Protein AF-A0A7P0T8D0-F1 (afdb_monomer)

pLDDT: mean 82.77, std 11.18, range [45.78, 95.5]

InterPro domains:
  IPR039766 Vacuolar protein sorting-associated protein 53 [PTHR12820] (1-106)

Structure (mmCIF, N/CA/C/O backbone):
data_AF-A0A7P0T8D0-F1
#
_entry.id   AF-A0A7P0T8D0-F1
#
loop_
_atom_site.group_PDB
_atom_site.id
_atom_site.type_symbol
_atom_site.label_atom_id
_atom_site.label_alt_id
_atom_site.label_comp_id
_atom_site.label_asym_id
_atom_site.label_entity_id
_atom_site.label_seq_id
_atom_site.pdbx_PDB_ins_code
_atom_site.Cartn_x
_atom_site.Cartn_y
_atom_site.Cartn_z
_atom_site.occupancy
_atom_site.B_iso_or_equiv
_atom_site.auth_seq_id
_atom_site.auth_comp_id
_atom_site.auth_asym_id
_atom_site.auth_atom_id
_atom_site.pdbx_PDB_model_num
ATOM 1 N N . MET A 1 1 ? 20.988 12.987 -20.576 1.00 57.00 1 MET A N 1
ATOM 2 C CA . MET A 1 1 ? 20.616 11.698 -19.943 1.00 57.00 1 MET A CA 1
ATOM 3 C C . MET A 1 1 ? 19.576 11.902 -18.836 1.00 57.00 1 MET A C 1
ATOM 5 O O . MET A 1 1 ? 18.786 11.003 -18.579 1.00 57.00 1 MET A O 1
ATOM 9 N N . ASP A 1 2 ? 19.524 13.093 -18.235 1.00 74.19 2 ASP A N 1
ATOM 10 C CA . ASP A 1 2 ? 18.686 13.425 -17.075 1.00 74.19 2 ASP A CA 1
ATOM 11 C C . ASP A 1 2 ? 17.181 13.433 -17.363 1.00 74.19 2 ASP A C 1
ATOM 13 O O . ASP A 1 2 ? 16.400 12.962 -16.544 1.00 74.19 2 ASP A O 1
ATOM 17 N N . THR A 1 3 ? 16.759 13.856 -18.559 1.00 81.19 3 THR A N 1
ATOM 18 C CA . THR A 1 3 ? 15.337 13.886 -18.944 1.00 81.19 3 THR A CA 1
ATOM 19 C C . THR A 1 3 ? 14.689 12.500 -18.888 1.00 81.19 3 THR A C 1
ATOM 21 O O . THR A 1 3 ? 13.570 12.362 -18.402 1.00 81.19 3 THR A O 1
ATOM 24 N N . PHE A 1 4 ? 15.400 11.456 -19.325 1.00 82.44 4 PHE A N 1
ATOM 25 C CA . PHE A 1 4 ? 14.884 10.084 -19.319 1.00 82.44 4 PHE A CA 1
ATOM 26 C C . PHE A 1 4 ? 14.756 9.535 -17.889 1.00 82.44 4 PHE A C 1
ATOM 28 O O . PHE A 1 4 ? 13.734 8.953 -17.531 1.00 82.44 4 PHE A O 1
ATOM 35 N N . SER A 1 5 ? 15.752 9.800 -17.038 1.00 83.75 5 SER A N 1
ATOM 36 C CA . SER A 1 5 ? 15.711 9.454 -15.610 1.00 83.75 5 SER A CA 1
ATOM 37 C C . SER A 1 5 ? 14.571 10.159 -14.867 1.00 83.75 5 SER A C 1
ATOM 39 O O . SER A 1 5 ? 13.925 9.548 -14.010 1.00 83.75 5 SER A O 1
ATOM 41 N N . THR A 1 6 ? 14.283 11.417 -15.215 1.00 88.75 6 THR A N 1
ATOM 42 C CA . THR A 1 6 ? 13.145 12.168 -14.669 1.00 88.75 6 THR A CA 1
ATOM 43 C C . THR A 1 6 ? 11.818 11.541 -15.079 1.00 88.75 6 THR A C 1
ATOM 45 O O . THR A 1 6 ? 10.993 11.270 -14.211 1.00 88.75 6 THR A O 1
ATOM 48 N N . VAL A 1 7 ? 11.627 11.225 -16.365 1.00 91.38 7 VAL A N 1
ATOM 49 C CA . VAL A 1 7 ? 10.391 10.589 -16.861 1.00 91.38 7 VAL A CA 1
ATOM 50 C C . VAL A 1 7 ? 10.137 9.245 -16.175 1.00 91.38 7 VAL A C 1
ATOM 52 O O . VAL A 1 7 ? 9.012 8.974 -15.751 1.00 91.38 7 VAL A O 1
ATOM 55 N N . ILE A 1 8 ? 11.177 8.424 -15.995 1.00 88.56 8 ILE A N 1
ATOM 56 C CA . ILE A 1 8 ? 11.060 7.156 -15.259 1.00 88.56 8 ILE A CA 1
ATOM 57 C C . ILE A 1 8 ? 10.636 7.408 -13.811 1.00 88.56 8 ILE A C 1
ATOM 59 O O . ILE A 1 8 ? 9.711 6.767 -13.316 1.00 88.56 8 ILE A O 1
ATOM 63 N N . SER A 1 9 ? 11.281 8.360 -13.136 1.00 89.12 9 SER A N 1
ATOM 64 C CA . SER A 1 9 ? 10.973 8.684 -11.739 1.00 89.12 9 SER A CA 1
ATOM 65 C C . SER A 1 9 ? 9.532 9.176 -11.570 1.00 89.12 9 SER A C 1
ATOM 67 O O . SER A 1 9 ? 8.851 8.757 -10.634 1.00 89.12 9 SER A O 1
ATOM 69 N N . SER A 1 10 ? 9.044 10.007 -12.495 1.00 93.25 10 SER A N 1
ATOM 70 C CA . SER A 1 10 ? 7.648 10.452 -12.538 1.00 93.25 10 SER A CA 1
ATOM 71 C C . SER A 1 10 ? 6.685 9.295 -12.794 1.00 93.25 10 SER A C 1
ATOM 73 O O . SER A 1 10 ? 5.663 9.196 -12.124 1.00 93.25 10 SER A O 1
ATOM 75 N N . SER A 1 11 ? 7.027 8.377 -13.699 1.00 92.56 11 SER A N 1
ATOM 76 C CA . SER A 1 11 ? 6.197 7.202 -13.998 1.00 92.56 11 SER A CA 1
ATOM 77 C C . SER A 1 11 ? 6.079 6.274 -12.786 1.00 92.56 11 SER A C 1
ATOM 79 O O . SER A 1 11 ? 4.986 5.843 -12.437 1.00 92.56 11 SER A O 1
ATOM 81 N N . ILE A 1 12 ? 7.186 6.031 -12.076 1.00 92.94 12 ILE A N 1
ATOM 82 C CA . ILE A 1 12 ? 7.180 5.272 -10.816 1.00 92.94 12 ILE A CA 1
ATOM 83 C C . ILE A 1 12 ? 6.317 5.975 -9.765 1.00 92.94 12 ILE A C 1
ATOM 85 O O . ILE A 1 12 ? 5.575 5.314 -9.044 1.00 92.94 12 ILE A O 1
ATOM 89 N N . GLN A 1 13 ? 6.389 7.305 -9.676 1.00 94.56 13 GLN A N 1
ATOM 90 C CA . GLN A 1 13 ? 5.557 8.070 -8.750 1.00 94.56 13 GLN A CA 1
ATOM 91 C C . GLN A 1 13 ? 4.060 7.929 -9.069 1.00 94.56 13 GLN A C 1
ATOM 93 O O . GLN A 1 13 ? 3.271 7.790 -8.138 1.00 94.56 13 GLN A O 1
ATOM 98 N N . LEU A 1 14 ? 3.680 7.913 -10.350 1.00 95.38 14 LEU A N 1
ATOM 99 C CA . LEU A 1 14 ? 2.296 7.678 -10.773 1.00 95.38 14 LEU A CA 1
ATOM 100 C C . LEU A 1 14 ? 1.822 6.271 -10.393 1.00 95.38 14 LEU A C 1
ATOM 102 O O . LEU A 1 14 ? 0.742 6.132 -9.833 1.00 95.38 14 LEU A O 1
ATOM 106 N N . LEU A 1 15 ? 2.652 5.243 -10.603 1.00 94.75 15 LEU A N 1
ATOM 107 C CA . LEU A 1 15 ? 2.334 3.871 -10.181 1.00 94.75 15 LEU A CA 1
ATOM 108 C C . LEU A 1 15 ? 2.131 3.765 -8.663 1.00 94.75 15 LEU A C 1
ATOM 110 O O . LEU A 1 15 ? 1.259 3.037 -8.197 1.00 94.75 15 LEU A O 1
ATOM 114 N N . VAL A 1 16 ? 2.935 4.491 -7.879 1.00 95.50 16 VAL A N 1
ATOM 115 C CA . VAL A 1 16 ? 2.773 4.559 -6.419 1.00 95.50 16 VAL A CA 1
ATOM 116 C C . VAL A 1 16 ? 1.443 5.209 -6.050 1.00 95.50 16 VAL A C 1
ATOM 118 O O . VAL A 1 16 ? 0.748 4.689 -5.184 1.00 95.50 16 VAL A O 1
ATOM 121 N N . GLN A 1 17 ? 1.089 6.324 -6.695 1.00 94.69 17 GLN A N 1
ATOM 122 C CA . GLN A 1 17 ? -0.171 7.027 -6.443 1.00 94.69 17 GLN A CA 1
ATOM 123 C C . GLN A 1 17 ? -1.386 6.176 -6.804 1.00 94.69 17 GLN A C 1
ATOM 125 O O . GLN A 1 17 ? -2.346 6.157 -6.042 1.00 94.69 17 GLN A O 1
ATOM 130 N N . ASP A 1 18 ? -1.329 5.457 -7.923 1.00 94.12 18 ASP A N 1
ATOM 131 C CA . ASP A 1 18 ? -2.411 4.586 -8.378 1.00 94.12 18 ASP A CA 1
ATOM 132 C C . ASP A 1 18 ? -2.655 3.428 -7.397 1.00 94.12 18 ASP A C 1
ATOM 134 O O . ASP A 1 18 ? -3.778 3.223 -6.934 1.00 94.12 18 ASP A O 1
ATOM 138 N N . LEU A 1 19 ? -1.587 2.741 -6.965 1.00 93.31 19 LEU A N 1
ATOM 139 C CA . LEU A 1 19 ? -1.706 1.673 -5.967 1.00 93.31 19 LEU A CA 1
ATOM 140 C C . LEU A 1 19 ? -2.180 2.196 -4.601 1.00 93.31 19 LEU A C 1
ATOM 142 O O . LEU A 1 19 ? -2.970 1.538 -3.922 1.00 93.31 19 LEU A O 1
ATOM 146 N N . ASP A 1 20 ? -1.702 3.368 -4.186 1.00 92.12 20 ASP A N 1
ATOM 147 C CA . ASP A 1 20 ? -2.115 3.997 -2.931 1.00 92.12 20 ASP A CA 1
ATOM 148 C C . ASP A 1 20 ? -3.602 4.400 -2.974 1.00 92.12 20 ASP A C 1
ATOM 150 O O . ASP A 1 20 ? -4.351 4.096 -2.047 1.00 92.12 20 ASP A O 1
ATOM 154 N N . ALA A 1 21 ? -4.064 4.985 -4.084 1.00 92.62 21 ALA A N 1
ATOM 155 C CA . ALA A 1 21 ? -5.469 5.331 -4.301 1.00 92.62 21 ALA A CA 1
ATOM 156 C C . ALA A 1 21 ? -6.377 4.093 -4.351 1.00 92.62 21 ALA A C 1
ATOM 158 O O . ALA A 1 21 ? -7.481 4.113 -3.806 1.00 92.62 21 ALA A O 1
ATOM 159 N N . ALA A 1 22 ? -5.907 2.982 -4.928 1.00 91.19 22 ALA A N 1
ATOM 160 C CA . ALA A 1 22 ? -6.639 1.717 -4.918 1.00 91.19 22 ALA A CA 1
ATOM 161 C C . ALA A 1 22 ? -6.885 1.181 -3.494 1.00 91.19 22 ALA A C 1
ATOM 163 O O . ALA A 1 22 ? -7.857 0.465 -3.265 1.00 91.19 22 ALA A O 1
ATOM 164 N N . CYS A 1 23 ? -6.045 1.544 -2.517 1.00 91.19 23 CYS A N 1
ATOM 165 C CA . CYS A 1 23 ? -6.219 1.141 -1.121 1.00 91.19 23 CYS A CA 1
ATOM 166 C C . CYS A 1 23 ? -7.167 2.064 -0.326 1.00 91.19 23 CYS A C 1
ATOM 168 O O . CYS A 1 23 ? -7.673 1.657 0.725 1.00 91.19 23 CYS A O 1
ATOM 170 N N . ASP A 1 24 ? -7.450 3.279 -0.809 1.00 89.88 24 ASP A N 1
ATOM 171 C CA . ASP A 1 24 ? -8.265 4.279 -0.099 1.00 89.88 24 ASP A CA 1
ATOM 172 C C . ASP A 1 24 ? -9.691 3.813 0.247 1.00 89.88 24 ASP A C 1
ATOM 174 O O . ASP A 1 24 ? -10.145 4.093 1.366 1.00 89.88 24 ASP A O 1
ATOM 178 N N . PRO A 1 25 ? -10.418 3.080 -0.624 1.00 88.88 25 PRO A N 1
ATOM 179 C CA . PRO A 1 25 ? -11.739 2.558 -0.282 1.00 88.88 25 PRO A CA 1
ATOM 180 C C . PRO A 1 25 ? -11.699 1.621 0.929 1.00 88.88 25 PRO A C 1
ATOM 182 O O . PRO A 1 25 ? -12.534 1.734 1.829 1.00 88.88 25 PRO A O 1
ATOM 185 N N . ALA A 1 26 ? -10.692 0.746 0.998 1.00 86.94 26 ALA A N 1
ATOM 186 C CA . ALA A 1 26 ? -10.518 -0.187 2.105 1.00 86.94 26 ALA A CA 1
ATOM 187 C C . ALA A 1 26 ? -10.151 0.544 3.410 1.00 86.94 26 ALA A C 1
ATOM 189 O O . ALA A 1 26 ? -10.739 0.273 4.458 1.00 86.94 26 ALA A O 1
ATOM 190 N N . LEU A 1 27 ? -9.250 1.531 3.351 1.00 86.69 27 L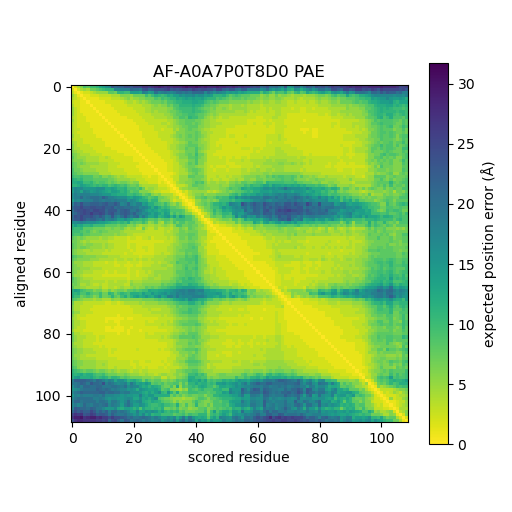EU A N 1
ATOM 191 C CA . LEU A 1 27 ? -8.894 2.361 4.511 1.00 86.69 27 LEU A CA 1
ATOM 192 C C . LEU A 1 27 ? -10.069 3.220 5.000 1.00 86.69 27 LEU A C 1
ATOM 194 O O . LEU A 1 27 ? -10.249 3.430 6.201 1.00 86.69 27 LEU A O 1
ATOM 198 N N . THR A 1 28 ? -10.904 3.694 4.079 1.00 87.00 28 THR A N 1
ATOM 199 C CA . THR A 1 28 ? -12.130 4.426 4.410 1.00 87.00 28 THR A CA 1
ATOM 200 C C . THR A 1 28 ? -13.147 3.517 5.091 1.00 87.00 28 THR A C 1
ATOM 202 O O . THR A 1 28 ? -13.752 3.927 6.082 1.00 87.00 28 THR A O 1
ATOM 205 N N . ALA A 1 29 ? -13.318 2.284 4.604 1.00 84.19 29 ALA A N 1
ATOM 206 C CA . ALA A 1 29 ? -14.175 1.290 5.243 1.00 84.19 29 ALA A CA 1
ATOM 207 C C . ALA A 1 29 ? -13.695 0.973 6.669 1.00 84.19 29 ALA A C 1
ATOM 209 O O . ALA A 1 29 ? -14.507 0.973 7.593 1.00 84.19 29 ALA A O 1
ATOM 210 N N . MET A 1 30 ? -12.379 0.817 6.864 1.00 82.75 30 MET A N 1
ATOM 211 C CA . MET A 1 30 ? -11.763 0.629 8.184 1.00 8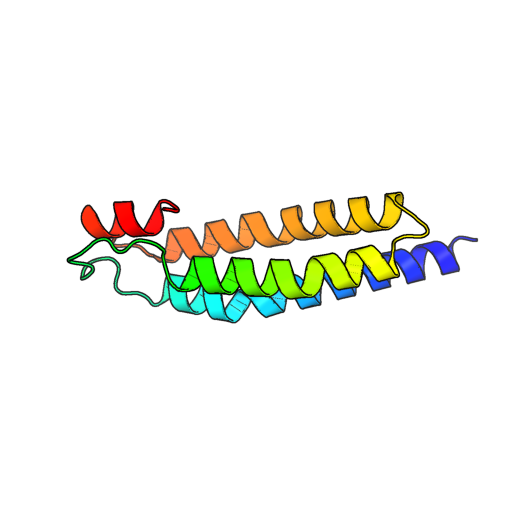2.75 30 MET A CA 1
ATOM 212 C C . MET A 1 30 ? -12.106 1.776 9.147 1.00 82.75 30 MET A C 1
ATOM 214 O O . MET A 1 30 ? -12.567 1.534 10.259 1.00 82.75 30 MET A O 1
ATOM 218 N N . SER A 1 31 ? -11.931 3.033 8.728 1.00 80.94 31 SER A N 1
ATOM 219 C CA . SER A 1 31 ? -12.203 4.190 9.595 1.00 80.94 31 SER A CA 1
ATOM 220 C C . SER A 1 31 ? -13.687 4.434 9.883 1.00 80.94 31 SER A C 1
ATOM 222 O O . SER A 1 31 ? -13.997 5.137 10.839 1.00 80.94 31 SER A O 1
ATOM 224 N N . LYS A 1 32 ? -14.602 3.907 9.061 1.00 80.56 32 LYS A N 1
ATOM 225 C CA . LYS A 1 32 ? -16.059 4.049 9.249 1.00 80.56 32 LYS A CA 1
ATOM 226 C C . LYS A 1 32 ? -16.684 2.901 10.0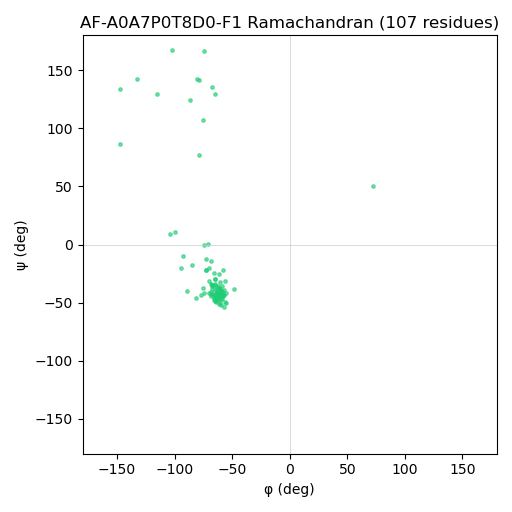43 1.00 80.56 32 LYS A C 1
ATOM 228 O O . LYS A 1 32 ? -17.860 2.981 10.391 1.00 80.56 32 LYS A O 1
ATOM 233 N N . MET A 1 33 ? -15.930 1.836 10.302 1.00 77.75 33 MET A N 1
ATOM 234 C CA . MET A 1 33 ? -16.414 0.690 11.058 1.00 77.75 33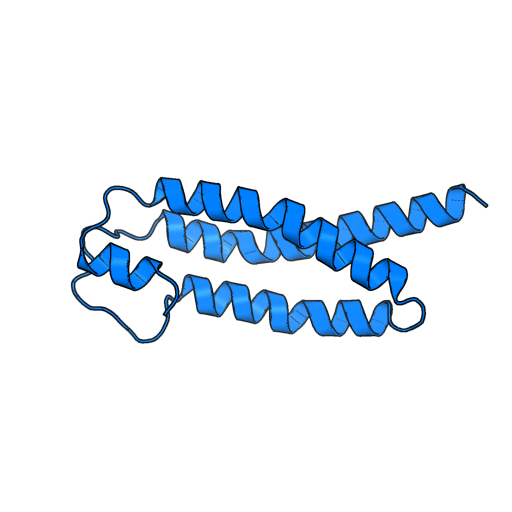 MET A CA 1
ATOM 235 C C . MET A 1 33 ? -16.672 1.092 12.516 1.00 77.75 33 MET A C 1
ATOM 237 O O . MET A 1 33 ? -15.861 1.779 13.138 1.00 77.75 33 MET A O 1
ATOM 241 N N . GLN A 1 34 ? -17.807 0.668 13.075 1.00 74.31 34 GLN A N 1
ATOM 242 C CA . GLN A 1 34 ? -18.138 0.911 14.480 1.00 74.31 34 GLN A CA 1
ATOM 243 C C . GLN A 1 34 ? -17.388 -0.082 15.372 1.00 74.31 34 GLN A C 1
ATOM 245 O O . GLN A 1 34 ? -17.965 -1.046 15.864 1.00 74.31 34 GLN A O 1
ATOM 250 N N . TRP A 1 35 ? -16.095 0.162 15.590 1.00 77.12 35 TRP A N 1
ATOM 251 C CA . TRP A 1 35 ? -15.214 -0.706 16.384 1.00 77.12 35 TRP A CA 1
ATOM 252 C C . TRP A 1 35 ? -15.679 -0.931 17.824 1.00 77.12 35 TRP A C 1
ATOM 254 O O . TRP A 1 35 ? -15.307 -1.919 18.448 1.00 77.12 35 TRP A O 1
ATOM 264 N N . GLN A 1 36 ? -16.505 -0.032 18.355 1.00 65.12 36 GLN A N 1
ATOM 265 C CA . GLN A 1 36 ? -17.133 -0.181 19.663 1.00 65.12 36 GLN A CA 1
ATOM 266 C C . GLN A 1 36 ? -18.207 -1.283 19.696 1.00 65.12 36 GLN A C 1
ATOM 268 O O . GLN A 1 36 ? -18.357 -1.935 20.724 1.00 65.12 36 GLN A O 1
ATOM 273 N N . ASN A 1 37 ? -18.903 -1.513 18.579 1.00 67.94 37 ASN A N 1
ATOM 274 C CA . ASN A 1 37 ? -20.029 -2.448 18.459 1.00 67.94 37 ASN A CA 1
ATOM 275 C C . ASN A 1 37 ? -19.613 -3.788 17.829 1.00 67.94 37 ASN A C 1
ATOM 277 O O . ASN A 1 37 ? -20.458 -4.591 17.444 1.00 67.94 37 ASN A O 1
ATOM 281 N N . VAL A 1 38 ? -18.308 -4.023 17.677 1.00 68.38 38 VAL A N 1
ATOM 282 C CA . VAL A 1 38 ? -17.781 -5.320 17.247 1.00 68.38 38 VAL A CA 1
ATOM 283 C C . VAL A 1 38 ? -17.882 -6.278 18.434 1.00 68.38 38 VAL A C 1
ATOM 285 O O . VAL A 1 38 ? -17.139 -6.137 19.404 1.00 68.38 38 VAL A O 1
ATOM 288 N N . GLU A 1 39 ? -18.827 -7.217 18.366 1.00 61.75 39 GLU A N 1
ATOM 289 C CA . GLU A 1 39 ? -19.115 -8.199 19.429 1.00 61.75 39 GLU A CA 1
ATOM 290 C C . GLU A 1 39 ? -18.384 -9.538 19.231 1.00 61.75 39 GLU A C 1
ATOM 292 O O . GLU A 1 39 ? -18.163 -10.272 20.194 1.00 61.75 39 GLU A O 1
ATOM 297 N N . HIS A 1 40 ? -17.947 -9.837 18.002 1.00 61.69 40 HIS A N 1
ATOM 298 C CA . HIS A 1 40 ? -17.245 -11.071 17.651 1.00 61.69 40 HIS A CA 1
ATOM 299 C C . HIS A 1 40 ? -15.995 -10.793 16.811 1.00 61.69 40 HIS A C 1
ATOM 301 O O . HIS A 1 40 ? -16.012 -9.925 15.937 1.00 61.69 40 HIS A O 1
ATOM 307 N N . VAL A 1 41 ? -14.933 -11.564 17.066 1.00 59.66 41 VAL A N 1
ATOM 308 C CA . VAL A 1 41 ? -13.725 -11.601 16.231 1.00 59.66 41 VAL A CA 1
ATOM 309 C C . VAL A 1 41 ? -13.946 -12.624 15.116 1.00 59.66 41 VAL A C 1
ATOM 311 O O . VAL A 1 41 ? -14.289 -13.771 15.398 1.00 59.66 41 VAL A O 1
ATOM 314 N N . GLY A 1 42 ? -13.792 -12.207 13.863 1.00 65.69 42 GLY A N 1
ATOM 315 C CA . GLY A 1 42 ? -13.757 -13.090 12.695 1.00 65.69 42 GLY A CA 1
ATOM 316 C C . GLY A 1 42 ? -12.327 -13.300 12.193 1.00 65.69 42 GLY A C 1
ATOM 317 O O . GLY A 1 42 ? -11.423 -12.559 12.572 1.00 65.69 42 GLY A O 1
ATOM 318 N N . ASP A 1 43 ? -12.132 -14.275 11.301 1.00 65.44 43 ASP A N 1
ATOM 319 C CA . ASP A 1 43 ? -10.802 -14.724 10.858 1.00 65.44 43 ASP A CA 1
ATOM 320 C C . ASP A 1 43 ? -9.928 -13.617 10.248 1.00 65.44 43 ASP A C 1
ATOM 322 O O . ASP A 1 43 ? -8.728 -13.604 10.481 1.00 65.44 43 ASP A O 1
ATOM 326 N N . GLN A 1 44 ? -10.519 -12.709 9.459 1.00 64.88 44 GLN A N 1
ATOM 327 C CA . GLN A 1 44 ? -9.823 -11.622 8.764 1.00 64.88 44 GLN A CA 1
ATOM 328 C C . GLN A 1 44 ? -10.717 -10.387 8.657 1.00 64.88 44 GLN A C 1
ATOM 330 O O . GLN A 1 44 ? -11.875 -10.459 8.239 1.00 64.88 44 GLN A O 1
ATOM 335 N N . SER A 1 45 ? -10.158 -9.217 8.962 1.00 73.25 45 SER A N 1
ATOM 336 C CA . SER A 1 45 ? -10.855 -7.946 8.759 1.00 73.25 45 SER A CA 1
ATOM 337 C C . SER A 1 45 ? -11.111 -7.672 7.260 1.00 73.25 45 SER A C 1
ATOM 339 O O . SER A 1 45 ? -10.163 -7.678 6.470 1.00 73.25 45 SER A O 1
ATOM 341 N N . PRO A 1 46 ? -12.347 -7.339 6.826 1.00 75.44 46 PRO A N 1
ATOM 342 C CA . PRO A 1 46 ? -12.667 -7.131 5.405 1.00 75.44 46 PRO A CA 1
ATOM 343 C C . PRO A 1 46 ? -11.810 -6.065 4.702 1.00 75.44 46 PRO A C 1
ATOM 345 O O . PRO A 1 46 ? -11.498 -6.183 3.512 1.00 75.44 46 PRO A O 1
ATOM 348 N N . TYR A 1 47 ? -11.378 -5.033 5.440 1.00 79.06 47 TYR A N 1
ATOM 349 C CA . TYR A 1 47 ? -10.460 -4.021 4.912 1.00 79.06 47 TYR A CA 1
ATOM 350 C C . TYR A 1 47 ? -9.068 -4.603 4.623 1.00 79.06 47 TYR A C 1
ATOM 352 O O . TYR A 1 47 ? -8.474 -4.264 3.603 1.00 79.06 47 TYR A O 1
ATOM 360 N N . VAL A 1 48 ? -8.566 -5.510 5.472 1.00 79.56 48 VAL A N 1
ATOM 361 C CA . VAL A 1 48 ? -7.264 -6.177 5.305 1.00 79.56 48 VAL A CA 1
ATOM 362 C C . VAL A 1 48 ? -7.287 -7.039 4.052 1.00 79.56 48 VAL A C 1
ATOM 364 O O . VAL A 1 48 ? -6.404 -6.914 3.205 1.00 79.56 48 VAL A O 1
ATOM 367 N N . THR A 1 49 ? -8.340 -7.841 3.884 1.00 84.31 49 THR A N 1
ATOM 368 C CA . THR A 1 49 ? -8.527 -8.668 2.685 1.00 84.31 49 THR A CA 1
ATOM 369 C C . THR A 1 49 ? -8.547 -7.813 1.415 1.00 84.31 49 THR A C 1
ATOM 371 O O . THR A 1 49 ? -7.876 -8.147 0.438 1.00 84.31 49 THR A O 1
ATOM 374 N N . SER A 1 50 ? -9.247 -6.676 1.443 1.00 85.56 50 SER A N 1
ATOM 375 C CA . SER A 1 50 ? -9.335 -5.757 0.300 1.00 85.56 50 SER A CA 1
ATOM 376 C C . SER A 1 50 ? -7.982 -5.114 -0.036 1.00 85.56 50 SER A C 1
ATOM 378 O O . SER A 1 50 ? -7.568 -5.126 -1.192 1.00 85.56 50 SER A O 1
ATOM 380 N N . VAL A 1 51 ? -7.238 -4.625 0.966 1.00 87.00 51 VAL A N 1
ATOM 381 C CA . VAL A 1 51 ? -5.879 -4.081 0.771 1.00 87.00 51 VAL A CA 1
ATOM 382 C C . VAL A 1 51 ? -4.940 -5.145 0.196 1.00 87.00 51 VAL A C 1
ATOM 384 O O . VAL A 1 51 ? -4.238 -4.891 -0.783 1.00 87.00 51 VAL A O 1
ATOM 387 N N . ILE A 1 52 ? -4.946 -6.358 0.761 1.00 88.31 52 ILE A N 1
ATOM 388 C CA . ILE A 1 52 ? -4.115 -7.469 0.280 1.00 88.31 52 ILE A CA 1
ATOM 389 C C . ILE A 1 52 ? -4.461 -7.815 -1.170 1.00 88.31 52 ILE A C 1
ATOM 391 O O . ILE A 1 52 ? -3.551 -8.049 -1.965 1.00 88.31 52 ILE A O 1
ATOM 395 N N . LEU A 1 53 ? -5.748 -7.844 -1.524 1.00 90.00 53 LEU A N 1
ATOM 396 C CA . LEU A 1 53 ? -6.200 -8.124 -2.883 1.00 90.00 53 LEU A CA 1
ATOM 397 C C . LEU A 1 53 ? -5.662 -7.083 -3.871 1.00 90.00 53 LEU A C 1
ATOM 399 O O . LEU A 1 53 ? -5.038 -7.464 -4.861 1.00 90.00 53 LEU A O 1
ATOM 403 N N . HIS A 1 54 ? -5.825 -5.790 -3.574 1.00 89.50 54 HIS A N 1
ATOM 404 C CA . HIS A 1 54 ? -5.330 -4.711 -4.433 1.00 89.50 54 HIS A CA 1
ATOM 405 C C . HIS A 1 54 ? -3.812 -4.782 -4.627 1.00 89.50 54 HIS A C 1
ATOM 407 O O . HIS A 1 54 ? -3.325 -4.670 -5.753 1.00 89.50 54 HIS A O 1
ATOM 413 N N . ILE A 1 55 ? -3.055 -5.049 -3.560 1.00 90.44 55 ILE A N 1
ATOM 414 C CA . ILE A 1 55 ? -1.599 -5.209 -3.642 1.00 90.44 55 ILE A CA 1
ATOM 415 C C . ILE A 1 55 ? -1.233 -6.447 -4.473 1.00 90.44 55 ILE A C 1
ATOM 417 O O . ILE A 1 55 ? -0.401 -6.356 -5.377 1.00 90.44 55 ILE A O 1
ATOM 421 N N . LYS A 1 56 ? -1.861 -7.602 -4.218 1.00 89.19 56 LYS A N 1
ATOM 422 C CA . LYS A 1 56 ? -1.577 -8.857 -4.936 1.00 89.19 56 LYS A CA 1
ATOM 423 C C . LYS A 1 56 ? -1.944 -8.803 -6.416 1.00 89.19 56 LYS A C 1
ATOM 425 O O . LYS A 1 56 ? -1.307 -9.496 -7.199 1.00 89.19 56 LYS A O 1
ATOM 430 N N . GLN A 1 57 ? -2.940 -8.012 -6.801 1.00 91.31 57 GLN A N 1
ATOM 431 C CA . GLN A 1 57 ? -3.319 -7.833 -8.202 1.00 91.31 57 GLN A CA 1
ATOM 432 C C . GLN A 1 57 ? -2.345 -6.907 -8.941 1.00 91.31 57 GLN A C 1
ATOM 434 O O . GLN A 1 57 ? -1.919 -7.227 -10.046 1.00 91.31 57 GLN A O 1
ATOM 439 N N . ASN A 1 58 ? -1.945 -5.792 -8.325 1.00 88.75 58 ASN A N 1
ATOM 440 C CA . ASN A 1 58 ? -1.177 -4.749 -9.011 1.00 88.75 58 ASN A CA 1
ATOM 441 C C . ASN A 1 58 ? 0.343 -4.958 -8.952 1.00 88.75 58 ASN A C 1
ATOM 443 O O . ASN A 1 58 ? 1.039 -4.744 -9.944 1.00 88.75 58 ASN A O 1
ATOM 447 N N . VAL A 1 59 ? 0.889 -5.400 -7.812 1.00 90.56 59 VAL A N 1
ATOM 448 C CA . VAL A 1 59 ? 2.348 -5.508 -7.628 1.00 90.56 59 VAL A CA 1
ATOM 449 C C . VAL A 1 59 ? 3.010 -6.489 -8.606 1.00 90.56 59 VAL A C 1
ATOM 451 O O . VAL A 1 59 ? 4.064 -6.133 -9.136 1.00 90.56 59 VAL A O 1
ATOM 454 N N . PRO A 1 60 ? 2.451 -7.681 -8.906 1.00 91.50 60 PRO A N 1
ATOM 455 C CA . PRO A 1 60 ? 3.037 -8.577 -9.902 1.00 91.50 60 PRO A CA 1
ATOM 456 C C . PRO A 1 60 ? 3.062 -7.963 -11.303 1.00 91.50 60 PRO A C 1
ATOM 458 O O . PRO A 1 60 ? 4.085 -8.044 -11.971 1.00 91.50 60 PRO A O 1
ATOM 461 N N . ILE A 1 61 ? 1.993 -7.271 -11.709 1.00 91.50 61 ILE A N 1
ATOM 462 C CA . ILE A 1 61 ? 1.919 -6.597 -13.013 1.00 91.50 61 ILE A CA 1
ATOM 463 C C . ILE A 1 61 ? 3.001 -5.514 -13.102 1.00 91.50 61 ILE A C 1
ATOM 465 O O . ILE A 1 61 ? 3.745 -5.451 -14.081 1.00 91.50 61 ILE A O 1
ATOM 469 N N . ILE A 1 62 ? 3.145 -4.690 -12.061 1.00 89.62 62 ILE A N 1
ATOM 470 C CA . ILE A 1 62 ? 4.177 -3.644 -11.997 1.00 89.62 62 ILE A CA 1
ATOM 471 C C . ILE A 1 62 ? 5.581 -4.260 -12.022 1.00 89.62 62 ILE A C 1
ATOM 473 O O . ILE A 1 62 ? 6.457 -3.779 -12.739 1.00 89.62 62 ILE A O 1
ATOM 477 N N . ARG A 1 63 ? 5.800 -5.345 -11.271 1.00 90.06 63 ARG A N 1
ATOM 478 C CA . ARG A 1 63 ? 7.067 -6.086 -11.264 1.00 90.06 63 ARG A CA 1
ATOM 479 C C . ARG A 1 63 ? 7.416 -6.596 -12.656 1.00 90.06 63 ARG A C 1
ATOM 481 O O . ARG A 1 63 ? 8.557 -6.432 -13.072 1.00 90.06 63 ARG A O 1
ATOM 488 N N . ASP A 1 64 ? 6.461 -7.195 -13.357 1.00 89.75 64 ASP A N 1
ATOM 489 C CA . ASP A 1 64 ? 6.693 -7.801 -14.665 1.00 89.75 64 ASP A CA 1
ATOM 490 C C . ASP A 1 64 ? 7.010 -6.719 -15.720 1.00 89.75 64 ASP A C 1
ATOM 492 O O . ASP A 1 64 ? 7.916 -6.895 -16.533 1.00 89.75 64 ASP A O 1
ATOM 496 N N . ASN A 1 65 ? 6.385 -5.539 -15.622 1.00 86.19 65 ASN A N 1
ATOM 497 C CA . ASN A 1 65 ? 6.700 -4.374 -16.464 1.00 86.19 65 ASN A CA 1
ATOM 498 C C . ASN A 1 65 ? 8.041 -3.693 -16.118 1.00 86.19 65 ASN A C 1
ATOM 500 O O . ASN A 1 65 ? 8.626 -3.009 -16.956 1.00 86.19 65 ASN A O 1
ATOM 504 N N . LEU A 1 66 ? 8.555 -3.883 -14.899 1.00 85.75 66 LEU A N 1
ATOM 505 C CA . LEU A 1 66 ? 9.855 -3.370 -14.446 1.00 85.75 66 LEU A CA 1
ATOM 506 C C . LEU A 1 66 ? 10.941 -4.461 -14.390 1.00 85.75 66 LEU A C 1
ATOM 508 O O . LEU A 1 66 ? 12.039 -4.214 -13.881 1.00 85.75 66 LEU A O 1
ATOM 512 N N . ALA A 1 67 ? 10.662 -5.661 -14.914 1.00 76.81 67 ALA A N 1
ATOM 513 C CA . ALA A 1 67 ? 11.496 -6.853 -14.738 1.00 76.81 67 ALA A CA 1
ATOM 514 C C . ALA A 1 67 ? 12.918 -6.685 -15.290 1.00 76.81 67 ALA A C 1
ATOM 516 O O . ALA A 1 67 ? 13.879 -7.207 -14.723 1.00 76.81 67 ALA A O 1
ATOM 517 N N . SER A 1 68 ? 13.069 -5.896 -16.354 1.00 78.50 68 SER A N 1
ATOM 518 C CA . SER A 1 68 ? 14.359 -5.586 -16.973 1.00 78.50 68 SER A CA 1
ATOM 519 C C . SER A 1 68 ? 15.256 -4.709 -16.096 1.00 78.50 68 SER A C 1
ATOM 521 O O . SER A 1 68 ? 16.444 -4.571 -16.381 1.00 78.50 68 SER A O 1
ATOM 523 N N . THR A 1 69 ? 14.732 -4.077 -15.038 1.00 82.25 69 THR A N 1
ATOM 524 C CA . THR A 1 69 ? 15.501 -3.151 -14.199 1.00 82.25 69 THR A CA 1
ATOM 525 C C . THR A 1 69 ? 15.057 -3.182 -12.733 1.00 82.25 69 THR A C 1
ATOM 527 O O . THR A 1 69 ? 14.297 -2.339 -12.251 1.00 82.25 69 THR A O 1
ATOM 530 N N . ARG A 1 70 ? 15.646 -4.115 -11.972 1.00 86.38 70 ARG A N 1
ATOM 531 C CA . ARG A 1 70 ? 15.374 -4.350 -10.539 1.00 86.38 70 ARG A CA 1
ATOM 532 C C . ARG A 1 70 ? 15.378 -3.084 -9.673 1.00 86.38 70 ARG A C 1
ATOM 534 O O . ARG A 1 70 ? 14.545 -2.961 -8.782 1.00 86.38 70 ARG A O 1
ATOM 541 N N . LYS A 1 71 ? 16.281 -2.129 -9.944 1.00 90.31 71 LYS A N 1
ATOM 542 C CA . LYS A 1 71 ? 16.383 -0.873 -9.174 1.00 90.31 71 LYS A CA 1
ATOM 543 C C . LYS A 1 71 ? 15.084 -0.054 -9.185 1.00 90.31 71 LYS A C 1
ATOM 545 O O . LYS A 1 71 ? 14.757 0.550 -8.169 1.00 90.31 71 LYS A O 1
ATOM 550 N N . TYR A 1 72 ? 14.336 -0.056 -10.291 1.00 90.38 72 TYR A N 1
ATOM 551 C CA . TYR A 1 72 ? 13.093 0.711 -10.411 1.00 90.38 72 TYR A CA 1
ATOM 552 C C . TYR A 1 72 ? 11.951 0.048 -9.650 1.00 90.38 72 TYR A C 1
ATOM 554 O O . TYR A 1 72 ? 11.191 0.737 -8.975 1.00 90.38 72 TYR A O 1
ATOM 562 N N . PHE A 1 73 ? 11.891 -1.285 -9.663 1.00 91.00 73 PHE A N 1
ATOM 563 C CA . PHE A 1 73 ? 10.943 -2.021 -8.833 1.00 91.00 73 PHE A CA 1
ATOM 564 C C . PHE A 1 73 ? 11.210 -1.805 -7.335 1.00 91.00 73 PHE A C 1
ATOM 566 O O . PHE A 1 73 ? 10.289 -1.508 -6.580 1.00 91.00 73 PHE A O 1
ATOM 573 N N . THR A 1 74 ? 12.474 -1.854 -6.900 1.00 92.19 74 THR A N 1
ATOM 574 C CA . THR A 1 74 ? 12.830 -1.528 -5.510 1.00 92.19 74 THR A CA 1
ATOM 575 C C . THR A 1 74 ? 12.436 -0.093 -5.151 1.00 92.19 74 THR A C 1
ATOM 577 O O . THR A 1 74 ? 11.858 0.135 -4.090 1.00 92.19 74 THR A O 1
ATOM 580 N N . GLN A 1 75 ? 12.706 0.874 -6.035 1.00 93.12 75 GLN A N 1
ATOM 581 C CA . GLN A 1 75 ? 12.336 2.274 -5.822 1.00 93.12 75 GLN A CA 1
ATOM 582 C C . GLN A 1 75 ? 10.816 2.454 -5.690 1.00 93.12 75 GLN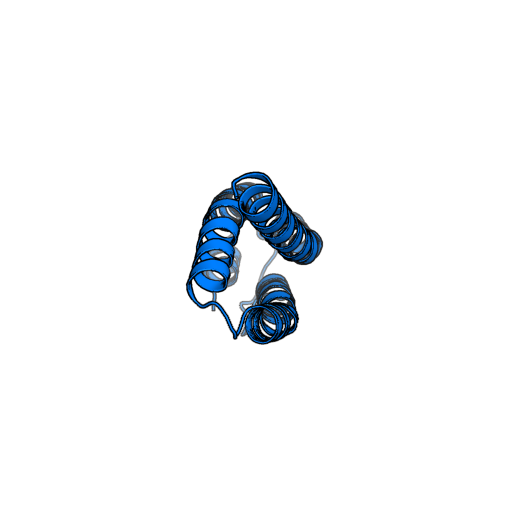 A C 1
ATOM 584 O O . GLN A 1 75 ? 10.371 3.187 -4.808 1.00 93.12 75 GLN A O 1
ATOM 589 N N . PHE A 1 76 ? 10.035 1.769 -6.528 1.00 94.44 76 PHE A N 1
ATOM 590 C CA . PHE A 1 76 ? 8.579 1.712 -6.433 1.00 94.44 76 PHE A CA 1
ATOM 591 C C . PHE A 1 76 ? 8.130 1.185 -5.062 1.00 94.44 76 PHE A C 1
ATOM 593 O O . PHE A 1 76 ? 7.401 1.882 -4.360 1.00 94.44 76 PHE A O 1
ATOM 600 N N . CYS A 1 77 ? 8.623 0.015 -4.636 1.00 93.81 77 CYS A N 1
ATOM 601 C CA . CYS A 1 77 ? 8.246 -0.594 -3.356 1.00 93.81 77 CYS A CA 1
ATOM 602 C C . CYS A 1 77 ? 8.553 0.319 -2.161 1.00 93.81 77 CYS A C 1
ATOM 604 O O . CYS A 1 77 ? 7.714 0.485 -1.278 1.00 93.81 77 CYS A O 1
ATOM 606 N N . VAL A 1 78 ? 9.739 0.941 -2.144 1.00 94.88 78 VAL A N 1
ATOM 607 C CA . VAL A 1 78 ? 10.143 1.866 -1.074 1.00 94.88 78 VAL A CA 1
ATOM 608 C C . VAL A 1 78 ? 9.248 3.105 -1.054 1.00 94.88 78 VAL A C 1
ATOM 610 O O . VAL A 1 78 ? 8.771 3.503 0.006 1.00 94.88 78 VAL A O 1
ATOM 613 N N . LYS A 1 79 ? 8.983 3.713 -2.218 1.00 95.12 79 LYS A N 1
ATOM 614 C CA . LYS A 1 79 ? 8.098 4.884 -2.313 1.00 95.12 79 LYS A CA 1
ATOM 615 C C . LYS A 1 79 ? 6.668 4.557 -1.892 1.00 95.12 79 LYS A C 1
ATOM 617 O O . LYS A 1 79 ? 6.069 5.347 -1.168 1.00 95.12 79 LYS A O 1
ATOM 622 N N . PHE A 1 80 ? 6.149 3.403 -2.305 1.00 95.38 80 PHE A N 1
ATOM 623 C CA . PHE A 1 80 ? 4.827 2.942 -1.901 1.00 95.38 80 PHE A CA 1
ATOM 624 C C . PHE A 1 80 ? 4.744 2.750 -0.387 1.00 95.38 80 PHE A C 1
ATOM 626 O O . PHE A 1 80 ? 3.878 3.351 0.239 1.00 95.38 80 PHE A O 1
ATOM 633 N N . ALA A 1 81 ? 5.680 2.017 0.223 1.00 94.25 81 ALA A N 1
ATOM 634 C CA . ALA A 1 81 ? 5.702 1.817 1.673 1.00 9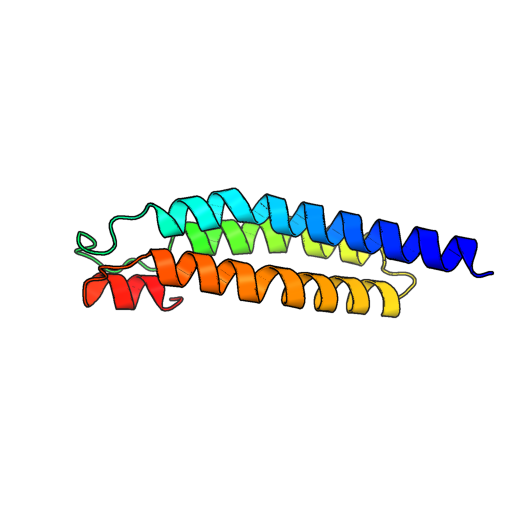4.25 81 ALA A CA 1
ATOM 635 C C . ALA A 1 81 ? 5.763 3.150 2.442 1.00 94.25 81 ALA A C 1
ATOM 637 O O . ALA A 1 81 ? 5.009 3.350 3.394 1.00 94.25 81 ALA A O 1
ATOM 638 N N . ASN A 1 82 ? 6.599 4.087 1.985 1.00 94.81 82 ASN A N 1
ATOM 639 C CA . ASN A 1 82 ? 6.734 5.409 2.599 1.00 94.81 82 ASN A CA 1
ATOM 640 C C . ASN A 1 82 ? 5.462 6.270 2.492 1.00 94.81 82 ASN A C 1
ATOM 642 O O . ASN A 1 82 ? 5.233 7.095 3.371 1.00 94.81 82 ASN A O 1
ATOM 646 N N . SER A 1 83 ? 4.644 6.093 1.447 1.00 94.19 83 SER A N 1
ATOM 647 C CA . SER A 1 83 ? 3.344 6.777 1.305 1.00 94.19 83 SER A CA 1
ATOM 648 C C . SER A 1 83 ? 2.246 6.083 2.114 1.00 94.19 83 SER A C 1
ATOM 650 O O . SER A 1 83 ? 1.483 6.713 2.848 1.00 94.19 83 SER A O 1
ATOM 652 N N . PHE A 1 84 ? 2.196 4.757 2.012 1.00 93.12 84 PHE A N 1
ATOM 653 C CA . PHE A 1 84 ? 1.101 3.947 2.519 1.00 93.12 84 PHE A CA 1
ATOM 654 C C . PHE A 1 84 ? 1.123 3.804 4.046 1.00 93.12 84 PHE A C 1
ATOM 656 O O . PHE A 1 84 ? 0.076 3.918 4.681 1.00 93.12 84 PHE A O 1
ATOM 663 N N . ILE A 1 85 ? 2.296 3.604 4.665 1.00 91.81 85 ILE A N 1
ATOM 664 C CA . ILE A 1 85 ? 2.407 3.389 6.121 1.00 91.81 85 ILE A CA 1
ATOM 665 C C . ILE A 1 85 ? 1.842 4.582 6.923 1.00 91.81 85 ILE A C 1
ATOM 667 O O . ILE A 1 85 ? 0.974 4.357 7.771 1.00 91.81 85 ILE A O 1
ATOM 671 N N . PRO A 1 86 ? 2.240 5.848 6.671 1.00 92.31 86 PRO A N 1
ATOM 672 C CA . PRO A 1 86 ? 1.674 6.996 7.385 1.00 92.31 86 PRO A CA 1
ATOM 673 C C . PRO A 1 86 ? 0.165 7.161 7.169 1.00 92.31 86 PRO A C 1
ATOM 675 O O . PRO A 1 86 ? -0.563 7.513 8.105 1.00 92.31 86 PRO A O 1
ATOM 678 N N . LYS A 1 87 ? -0.323 6.885 5.952 1.00 90.56 87 LYS A N 1
ATOM 679 C CA . LYS A 1 87 ? -1.753 6.936 5.627 1.00 90.56 87 LYS A CA 1
ATOM 680 C C . LYS A 1 87 ? -2.524 5.879 6.417 1.00 90.56 87 LYS A C 1
ATOM 682 O O . LYS A 1 87 ? -3.503 6.211 7.086 1.00 90.56 87 LYS A O 1
ATOM 687 N N . PHE A 1 88 ? -2.050 4.635 6.410 1.00 88.06 88 PHE A N 1
ATOM 688 C CA . PHE A 1 88 ? -2.634 3.545 7.183 1.00 88.06 88 PHE A CA 1
ATOM 689 C C . PHE A 1 88 ? -2.712 3.894 8.675 1.00 88.06 88 PHE A C 1
ATOM 691 O O . PHE A 1 88 ? -3.787 3.820 9.269 1.00 88.06 88 PHE A O 1
ATOM 698 N N . ILE A 1 89 ? -1.605 4.363 9.261 1.00 87.31 89 ILE A N 1
ATOM 699 C CA . ILE A 1 89 ? -1.541 4.776 10.671 1.00 87.31 89 ILE A CA 1
ATOM 700 C C . ILE A 1 89 ? -2.562 5.886 10.964 1.00 87.31 89 ILE A C 1
ATOM 702 O O . ILE A 1 89 ? -3.276 5.835 11.965 1.00 87.31 89 ILE A O 1
ATOM 706 N N . THR A 1 90 ? -2.687 6.871 10.074 1.00 88.31 90 THR A N 1
ATOM 707 C CA . THR A 1 90 ? -3.662 7.963 10.221 1.00 8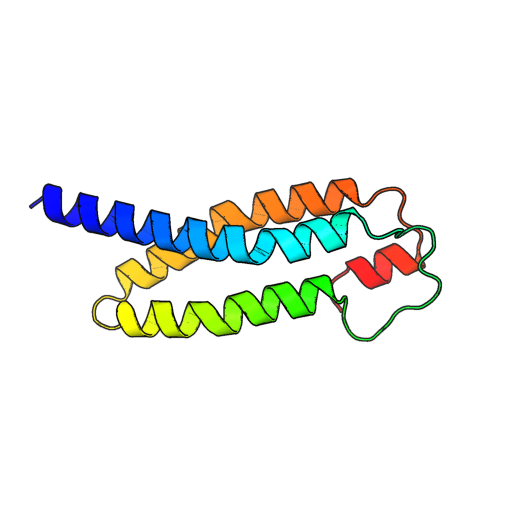8.31 90 THR A CA 1
ATOM 708 C C . THR A 1 90 ? -5.101 7.444 10.249 1.00 88.31 90 THR A C 1
ATOM 710 O O . THR A 1 90 ? -5.902 7.872 11.080 1.00 88.31 90 THR A O 1
ATOM 713 N N . HIS A 1 91 ? -5.444 6.508 9.363 1.00 85.12 91 HIS A N 1
ATOM 714 C CA . HIS A 1 91 ? -6.767 5.883 9.340 1.00 85.12 91 HIS A CA 1
ATOM 715 C C . HIS A 1 91 ? -7.018 4.983 10.556 1.00 85.12 91 HIS A C 1
ATOM 717 O O . HIS A 1 91 ? -8.139 4.949 11.068 1.00 85.12 91 HIS A O 1
ATOM 723 N N . LEU A 1 92 ? -5.979 4.312 11.057 1.00 83.06 92 LEU A N 1
ATOM 724 C CA . LEU A 1 92 ? -6.027 3.499 12.269 1.00 83.06 92 LEU A CA 1
ATOM 725 C C . LEU A 1 92 ? -6.366 4.354 13.497 1.00 83.06 92 LEU A C 1
ATOM 727 O O . LEU A 1 92 ? -7.238 4.000 14.285 1.00 83.06 92 LEU A O 1
ATOM 731 N N . PHE A 1 93 ? -5.747 5.529 13.639 1.00 80.12 93 PHE A N 1
ATOM 732 C CA . PHE A 1 93 ? -6.034 6.426 14.763 1.00 80.12 93 PHE A CA 1
ATOM 733 C C . PHE A 1 93 ? -7.461 6.996 14.755 1.00 80.12 93 PHE A C 1
ATOM 735 O O . PHE A 1 93 ? -7.983 7.313 15.824 1.00 80.12 93 PHE A O 1
ATOM 742 N N . LYS A 1 94 ? -8.114 7.075 13.587 1.00 81.06 94 LYS A N 1
ATOM 743 C CA . LYS A 1 94 ? -9.522 7.499 13.457 1.00 81.06 94 LYS A CA 1
ATOM 744 C C . LYS A 1 94 ? -10.531 6.456 13.944 1.00 81.06 94 LYS A C 1
ATOM 746 O O . LYS A 1 94 ? -11.692 6.791 14.117 1.00 81.06 94 LYS A O 1
ATOM 751 N N . CYS A 1 95 ? -10.108 5.218 14.186 1.00 75.44 95 CYS A N 1
ATOM 752 C CA . CYS A 1 95 ? -10.995 4.113 14.556 1.00 75.44 95 CYS A CA 1
ATOM 753 C C . CYS A 1 95 ? -11.512 4.178 16.011 1.00 75.44 95 CYS A C 1
ATOM 755 O O . CYS A 1 95 ? -12.253 3.298 16.433 1.00 75.44 95 CYS A O 1
ATOM 757 N N . LYS A 1 96 ? -11.124 5.192 16.798 1.00 71.00 96 LYS A N 1
ATOM 758 C CA . LYS A 1 96 ? -11.509 5.348 18.212 1.00 71.00 96 LYS A CA 1
ATOM 759 C C . LYS A 1 96 ? -12.917 5.952 18.363 1.00 71.00 96 LYS A C 1
ATOM 761 O O . LYS A 1 96 ? -13.223 6.896 17.638 1.00 71.00 96 LYS A O 1
ATOM 766 N N . PRO A 1 97 ? -13.728 5.513 19.346 1.00 67.31 97 PRO A N 1
ATOM 767 C CA . PRO A 1 97 ? -13.430 4.537 20.404 1.00 67.31 97 PRO A CA 1
ATOM 768 C C . PRO A 1 97 ? -13.485 3.072 19.927 1.00 67.31 97 PRO A C 1
ATOM 770 O O . PRO A 1 97 ? -14.345 2.691 19.141 1.00 67.31 97 PRO A O 1
ATOM 773 N N . ILE A 1 98 ? -12.559 2.248 20.430 1.00 71.12 98 ILE A N 1
ATOM 774 C CA . ILE A 1 98 ? -12.412 0.822 20.089 1.00 71.12 98 ILE A CA 1
ATOM 775 C C . ILE A 1 98 ? -12.707 -0.002 21.354 1.00 71.12 98 ILE A C 1
ATOM 777 O O . ILE A 1 98 ? -12.142 0.298 22.408 1.00 71.12 98 ILE A O 1
ATOM 781 N N . SER A 1 99 ? -13.584 -1.010 21.274 1.00 72.56 99 SER A N 1
ATOM 782 C CA . SER A 1 99 ? -13.814 -1.966 22.374 1.00 72.56 99 SER A CA 1
ATOM 783 C C . SER A 1 99 ? -12.648 -2.963 22.485 1.00 72.56 99 SER A C 1
ATOM 785 O O . SER A 1 99 ? -11.843 -3.065 21.564 1.00 72.56 99 SER A O 1
ATOM 787 N N . MET A 1 100 ? -12.530 -3.736 23.576 1.00 70.06 100 MET A N 1
ATOM 788 C CA . MET A 1 100 ? -11.487 -4.784 23.651 1.00 70.06 100 MET A CA 1
ATOM 789 C C . MET A 1 100 ? -11.570 -5.769 22.474 1.00 70.06 100 MET A C 1
ATOM 791 O O . MET A 1 100 ? -10.548 -6.081 21.871 1.00 70.06 100 MET A O 1
ATOM 795 N N . VAL A 1 101 ? -12.784 -6.182 22.100 1.00 68.50 101 VAL A N 1
ATOM 796 C CA . VAL A 1 101 ? -13.030 -7.093 20.971 1.00 68.50 101 VAL A CA 1
ATOM 797 C C . VAL A 1 101 ? -12.708 -6.416 19.631 1.00 68.50 101 VAL A C 1
ATOM 799 O O . VAL A 1 101 ? -12.051 -7.004 18.775 1.00 68.50 101 VAL A O 1
ATOM 802 N N . GLY A 1 102 ? -13.073 -5.141 19.465 1.00 63.69 102 GLY A N 1
ATOM 803 C CA . GLY A 1 102 ? -12.685 -4.352 18.296 1.00 63.69 102 GLY A CA 1
ATOM 804 C C . GLY A 1 102 ? -11.168 -4.180 18.172 1.00 63.69 102 GLY A C 1
ATOM 805 O O . GLY A 1 102 ? -10.642 -4.203 17.065 1.00 63.69 102 GLY A O 1
ATOM 806 N N . ALA A 1 103 ? -10.441 -4.057 19.287 1.00 69.19 103 ALA A N 1
ATOM 807 C CA . ALA A 1 103 ? -8.984 -3.936 19.278 1.00 69.19 103 ALA A CA 1
ATOM 808 C C . ALA A 1 103 ? -8.308 -5.225 18.796 1.00 69.19 103 ALA A C 1
ATOM 810 O O . ALA A 1 103 ? -7.283 -5.152 18.119 1.00 69.19 103 ALA A O 1
ATOM 811 N N . GLU A 1 104 ? -8.889 -6.381 19.118 1.00 69.25 104 GLU A N 1
ATOM 812 C CA . GLU A 1 104 ? -8.433 -7.686 18.641 1.00 69.25 104 GLU A CA 1
ATOM 813 C C . GLU A 1 104 ? -8.671 -7.834 17.130 1.00 69.25 104 GLU A C 1
ATOM 815 O O . GLU A 1 104 ? -7.744 -8.163 16.396 1.00 69.25 104 GLU A O 1
ATOM 820 N N . GLN A 1 105 ? -9.845 -7.432 16.631 1.00 64.25 105 GLN A N 1
ATOM 821 C CA . 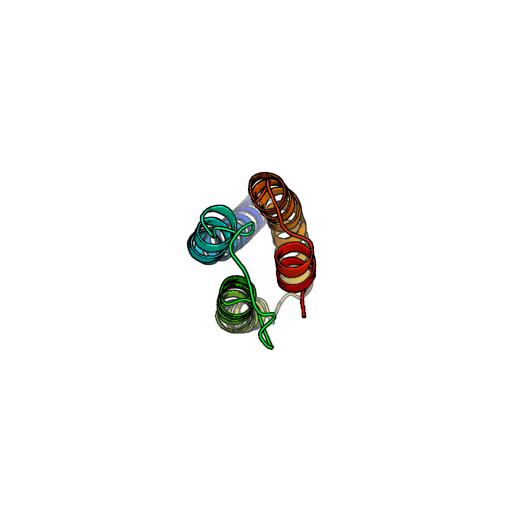GLN A 1 105 ? -10.170 -7.449 15.197 1.00 64.25 105 GLN A CA 1
ATOM 822 C C . GLN A 1 105 ? -9.300 -6.487 14.353 1.00 64.25 105 GLN A C 1
ATOM 82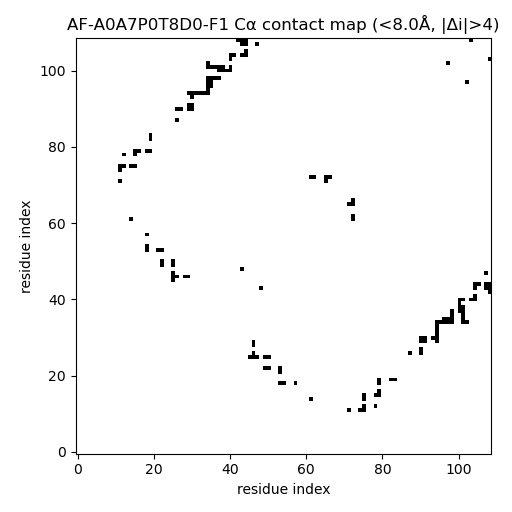4 O O . GLN A 1 105 ? -8.964 -6.774 13.202 1.00 64.25 105 GLN A O 1
ATOM 829 N N . VAL A 1 106 ? -8.912 -5.337 14.912 1.00 64.44 106 VAL A N 1
ATOM 830 C CA . VAL A 1 106 ? -8.020 -4.353 14.261 1.00 64.44 106 VAL A CA 1
ATOM 831 C C . VAL A 1 106 ? -6.565 -4.842 14.195 1.00 64.44 106 VAL A C 1
ATOM 833 O O . VAL A 1 106 ? -5.786 -4.359 13.372 1.00 64.44 106 VAL A O 1
ATOM 836 N N . ARG A 1 107 ? -6.166 -5.788 15.058 1.00 65.81 107 ARG A N 1
ATOM 837 C CA . ARG A 1 107 ? -4.759 -6.149 15.303 1.00 65.81 107 ARG A CA 1
ATOM 838 C C . ARG A 1 107 ? -4.066 -6.899 14.152 1.00 65.81 107 ARG A C 1
ATOM 840 O O . ARG A 1 107 ? -2.866 -7.115 14.259 1.00 65.81 107 ARG A O 1
ATOM 847 N N . TRP A 1 108 ? -4.725 -7.172 13.026 1.00 56.28 108 TRP A N 1
ATOM 848 C CA . TRP A 1 108 ? -4.178 -7.952 11.899 1.00 56.28 108 TRP A CA 1
ATOM 849 C C . TRP A 1 108 ? -4.055 -9.461 12.171 1.00 56.28 108 TRP A C 1
ATOM 851 O O . TRP A 1 108 ? -3.008 -10.058 11.912 1.00 56.28 108 TRP A O 1
ATOM 861 N N . THR A 1 109 ? -5.128 -10.086 12.649 1.00 45.78 109 THR A N 1
ATOM 862 C CA . THR A 1 109 ? -5.426 -11.485 12.293 1.00 45.78 109 THR A CA 1
ATOM 863 C C . THR A 1 109 ? -6.362 -11.494 11.098 1.00 45.78 109 THR A C 1
ATOM 865 O O . THR A 1 109 ? -6.026 -12.219 10.137 1.00 45.78 109 THR A O 1
#

Mean predicted aligned error: 7.17 Å

Radius of gyration: 16.97 Å; Cα contacts (8 Å, |Δi|>4): 84; chains: 1; bounding box: 41×29×44 Å

Secondary structure (DSSP, 8-state):
-HHHHHHHHHHHHHHHHHHHHHHHHHHHHHHHS-GGG--S--SS-HHHHHHHHHHHHHHHHHHHHTTT-HHHHHHHHHHHHHHHHHHHHHHHHTT-S--HHHHHHHT--

Sequence (109 aa):
MDTFSTVISSSIQLLVQDLDAACDPALTAMSKMQWQNVEHVGDQSPYVTSVILHIKQNVPIIRDNLASTRKYFTQFCVKFANSFIPKFITHLFKCKPISMVGAEQVRWT

Solvent-accessible surface area (backbone atoms only — not comparable to full-atom values): 5978 Å² total; per-residue (Å²): 118,62,71,62,57,48,54,52,53,52,52,42,51,50,54,32,50,52,58,49,56,67,34,45,65,28,48,49,52,50,37,68,44,64,26,56,76,39,88,72,74,67,78,57,44,71,37,56,54,48,39,50,49,52,48,66,63,47,50,58,55,54,42,64,77,30,60,93,42,62,69,58,43,52,51,34,54,53,54,32,50,67,56,45,53,62,51,53,53,55,36,57,69,53,30,66,68,58,30,77,52,21,49,58,44,69,67,75,86

Organism: Homo sapiens (NCBI:txid9606)

Nearest PDB structures (foldseek):
  5mmm-assembly1_t  TM=5.344E-01  e=4.695E+00  Spinacia oleracea
  5b86-assembly1_A  TM=5.217E-01  e=4.963E+00  Mus musculus

GO terms:
  GO:0005794 Golgi apparatus (C, IDA)

Foldseek 3Di:
DVVVVVVLVVVLVVLLVVLLVQLVVLLVVQLPDQQAPQPAADPADPSRVSNVVSCVVRLVVVCVVCVVPVVSSVVSVVSNCVVNVVVSVVSVVSNPPHDPNSVVNSVGD